Protein AF-A0A8J3KM63-F1 (afdb_monomer_lite)

Structure (mmCIF, N/CA/C/O backbone):
data_AF-A0A8J3KM63-F1
#
_entry.id   AF-A0A8J3KM63-F1
#
loop_
_atom_site.group_PDB
_atom_site.id
_atom_site.type_symbol
_atom_site.label_atom_id
_atom_site.label_alt_id
_atom_site.label_comp_id
_atom_site.label_asym_id
_atom_site.label_entity_id
_atom_site.label_seq_id
_atom_site.pdbx_PDB_ins_code
_atom_site.Cartn_x
_atom_site.Cartn_y
_atom_site.Cartn_z
_atom_site.occupancy
_atom_site.B_iso_or_equiv
_atom_site.auth_seq_id
_atom_site.auth_comp_id
_atom_site.auth_asym_id
_atom_site.auth_atom_id
_atom_site.pdbx_PDB_model_num
ATOM 1 N N . MET A 1 1 ? -14.742 4.603 1.056 1.00 82.06 1 MET A N 1
ATOM 2 C CA . MET A 1 1 ? -14.690 3.900 -0.244 1.00 82.06 1 MET A CA 1
ATOM 3 C C . MET A 1 1 ? -13.230 3.646 -0.559 1.00 82.06 1 MET A C 1
ATOM 5 O O . MET A 1 1 ? -12.549 4.561 -1.023 1.00 82.06 1 MET A O 1
ATOM 9 N N . LEU A 1 2 ? -12.773 2.421 -0.291 1.00 80.88 2 LEU A N 1
ATOM 10 C CA . LEU A 1 2 ? -11.386 1.989 -0.449 1.00 80.88 2 LEU A CA 1
ATOM 11 C C . LEU A 1 2 ? -10.826 2.316 -1.838 1.00 80.88 2 LEU A C 1
ATOM 13 O O . LEU A 1 2 ? -9.777 2.939 -1.942 1.00 80.88 2 LEU A O 1
ATOM 17 N N . THR A 1 3 ? -11.566 2.017 -2.909 1.00 83.94 3 THR A N 1
ATOM 18 C CA . THR A 1 3 ? -11.115 2.263 -4.289 1.00 83.94 3 THR A CA 1
ATOM 19 C C . THR A 1 3 ? -10.726 3.721 -4.546 1.00 83.94 3 THR A C 1
ATOM 21 O O . THR A 1 3 ? -9.714 3.974 -5.187 1.00 83.94 3 THR A O 1
ATOM 24 N N . TYR A 1 4 ? -11.482 4.698 -4.028 1.00 82.94 4 TYR A N 1
ATOM 25 C CA . TYR A 1 4 ? -11.124 6.114 -4.176 1.00 82.94 4 TYR A CA 1
ATOM 26 C C . TYR A 1 4 ? -9.834 6.449 -3.418 1.00 82.94 4 TYR A C 1
ATOM 28 O O . TYR A 1 4 ? -8.991 7.171 -3.945 1.00 82.94 4 TYR A O 1
ATOM 36 N N . LYS A 1 5 ? -9.660 5.907 -2.204 1.00 81.44 5 LYS A N 1
ATOM 37 C CA . LYS A 1 5 ? -8.446 6.103 -1.398 1.00 81.44 5 LYS A CA 1
ATOM 38 C C . LYS A 1 5 ? -7.221 5.498 -2.091 1.00 81.44 5 LYS A C 1
ATOM 40 O O . LYS A 1 5 ? -6.211 6.182 -2.203 1.00 81.44 5 LYS A O 1
ATOM 45 N N . LEU A 1 6 ? -7.349 4.292 -2.651 1.00 83.56 6 LEU A N 1
ATOM 46 C CA . LEU A 1 6 ? -6.290 3.633 -3.425 1.00 83.56 6 LEU A CA 1
ATOM 47 C C . LEU A 1 6 ? -5.937 4.403 -4.699 1.00 83.56 6 LEU A C 1
ATOM 49 O O . LEU A 1 6 ? -4.765 4.663 -4.949 1.00 83.56 6 LEU A O 1
ATOM 53 N N . VAL A 1 7 ? -6.934 4.828 -5.482 1.00 83.19 7 VAL A N 1
ATOM 54 C CA . VAL A 1 7 ? -6.703 5.634 -6.694 1.00 83.19 7 VAL A CA 1
ATOM 55 C C . VAL A 1 7 ? -6.051 6.970 -6.344 1.00 83.19 7 VAL A C 1
ATOM 57 O O . VAL A 1 7 ? -5.150 7.413 -7.050 1.00 83.19 7 VAL A O 1
ATOM 60 N N . ARG A 1 8 ? -6.466 7.605 -5.242 1.00 77.56 8 ARG A N 1
ATOM 61 C CA . ARG A 1 8 ? -5.857 8.847 -4.761 1.00 77.56 8 ARG A CA 1
ATOM 62 C C . ARG A 1 8 ? -4.406 8.622 -4.338 1.00 77.56 8 ARG A C 1
ATOM 64 O O . ARG A 1 8 ? -3.558 9.405 -4.749 1.00 77.56 8 ARG A O 1
ATOM 71 N N . ALA A 1 9 ? -4.116 7.585 -3.557 1.00 77.12 9 ALA A N 1
ATOM 72 C CA . ALA A 1 9 ? -2.754 7.248 -3.146 1.00 77.12 9 ALA A CA 1
ATOM 73 C C . ALA A 1 9 ? -1.860 6.965 -4.363 1.00 77.12 9 ALA A C 1
ATOM 75 O O . ALA A 1 9 ? -0.806 7.575 -4.514 1.00 77.12 9 ALA A O 1
ATOM 76 N N . PHE A 1 10 ? -2.345 6.147 -5.300 1.00 79.88 10 PHE A N 1
ATOM 77 C CA . PHE A 1 10 ? -1.637 5.825 -6.537 1.00 79.88 10 PHE A CA 1
ATOM 78 C C . PHE A 1 10 ? -1.382 7.055 -7.420 1.00 79.88 10 PHE A C 1
ATOM 80 O O . PHE A 1 10 ? -0.279 7.235 -7.925 1.00 79.88 10 PHE A O 1
ATOM 87 N N . ALA A 1 11 ? -2.372 7.938 -7.581 1.00 77.81 11 ALA A N 1
ATOM 88 C CA . ALA A 1 11 ? -2.204 9.168 -8.352 1.00 77.81 11 ALA A CA 1
ATOM 89 C C . ALA A 1 11 ? -1.186 10.125 -7.712 1.00 77.81 11 ALA A C 1
ATOM 91 O O . ALA A 1 11 ? -0.404 10.731 -8.437 1.00 77.81 11 ALA A O 1
ATOM 92 N N . ASN A 1 12 ? -1.167 10.247 -6.377 1.00 74.62 12 ASN A N 1
ATOM 93 C CA . ASN A 1 12 ? -0.155 11.053 -5.680 1.00 74.62 12 ASN A CA 1
ATOM 94 C C . ASN A 1 12 ? 1.241 10.451 -5.862 1.00 74.62 12 ASN A C 1
ATOM 96 O O . ASN A 1 12 ? 2.158 11.184 -6.205 1.00 74.62 12 ASN A O 1
ATOM 100 N N . LEU A 1 13 ? 1.380 9.126 -5.738 1.00 75.12 13 LEU A N 1
ATOM 101 C CA . LEU A 1 13 ? 2.636 8.416 -5.993 1.00 75.12 13 LEU A CA 1
ATOM 102 C C . LEU A 1 13 ? 3.168 8.688 -7.410 1.00 75.12 13 LEU A C 1
ATOM 104 O O . LEU A 1 13 ? 4.321 9.078 -7.568 1.00 75.12 13 LEU A O 1
ATOM 108 N N . LEU A 1 14 ? 2.325 8.548 -8.437 1.00 76.88 14 LEU A N 1
ATOM 109 C CA . LEU A 1 14 ? 2.724 8.811 -9.823 1.00 76.88 14 LEU A CA 1
ATOM 110 C C . LEU A 1 14 ? 3.112 10.273 -10.068 1.00 76.88 14 LEU A C 1
ATOM 112 O O . LEU A 1 14 ? 4.103 10.522 -10.747 1.00 76.88 14 LEU A O 1
ATOM 116 N N . VAL A 1 15 ? 2.354 11.229 -9.521 1.00 78.00 15 VAL A N 1
ATOM 117 C CA . VAL A 1 15 ? 2.660 12.663 -9.655 1.00 78.00 15 VAL A CA 1
ATOM 118 C C . VAL A 1 15 ? 3.965 13.012 -8.942 1.00 78.00 15 VAL A C 1
ATOM 120 O O . VAL A 1 15 ? 4.769 13.756 -9.487 1.00 78.00 15 VAL A O 1
ATOM 123 N N . SER A 1 16 ? 4.211 12.460 -7.755 1.00 70.56 16 SER A N 1
ATOM 124 C CA . SER A 1 16 ? 5.457 12.696 -7.023 1.00 70.56 16 SER A CA 1
ATOM 125 C C . SER A 1 16 ? 6.677 12.115 -7.745 1.00 70.56 16 SER A C 1
ATOM 127 O O . SER A 1 16 ? 7.733 12.738 -7.723 1.00 70.56 16 SER A O 1
ATOM 129 N N . ILE A 1 17 ? 6.533 10.970 -8.427 1.00 72.31 17 ILE A N 1
ATOM 130 C CA . ILE A 1 17 ? 7.583 10.420 -9.301 1.00 72.31 17 ILE A CA 1
ATOM 131 C C . ILE A 1 17 ? 7.817 11.336 -10.513 1.00 72.31 17 ILE A C 1
ATOM 133 O O . ILE A 1 17 ? 8.961 11.668 -10.801 1.00 72.31 17 ILE A O 1
ATOM 137 N N . ASP A 1 18 ? 6.754 11.769 -11.197 1.00 71.50 18 ASP A N 1
ATOM 138 C CA . ASP A 1 18 ? 6.829 12.646 -12.382 1.00 71.50 18 ASP A CA 1
ATOM 139 C C . ASP A 1 18 ? 7.464 14.013 -12.076 1.00 71.50 18 ASP A C 1
ATOM 141 O O . ASP A 1 18 ? 8.179 14.575 -12.899 1.00 71.50 18 ASP A O 1
ATOM 145 N N . LEU A 1 19 ? 7.227 14.540 -10.872 1.00 72.00 19 LEU A N 1
ATOM 146 C CA . LEU A 1 19 ? 7.786 15.812 -10.412 1.00 72.00 19 LEU A CA 1
ATOM 147 C C . LEU A 1 19 ? 9.171 15.679 -9.757 1.00 72.00 19 LEU A C 1
ATOM 149 O O . LEU A 1 19 ? 9.770 16.704 -9.424 1.00 72.00 19 LEU A O 1
ATOM 153 N N . SER A 1 20 ? 9.672 14.458 -9.539 1.00 68.56 20 SER A N 1
ATOM 154 C CA . SER A 1 20 ? 11.029 14.246 -9.027 1.00 68.56 20 SER A CA 1
ATOM 155 C C . SER A 1 20 ? 12.044 14.427 -10.162 1.00 68.56 20 SER A C 1
ATOM 157 O O . SER A 1 20 ? 11.936 13.772 -11.195 1.00 68.56 20 SER A O 1
ATOM 159 N N . ASP A 1 21 ? 13.000 15.350 -9.995 1.00 60.88 21 ASP A N 1
ATOM 160 C CA . ASP A 1 21 ? 14.045 15.612 -10.996 1.00 60.88 21 ASP A CA 1
ATOM 161 C C . ASP A 1 21 ? 14.860 14.328 -11.252 1.00 60.88 21 ASP A C 1
ATOM 163 O O . ASP A 1 21 ? 15.378 13.699 -10.324 1.00 60.88 21 ASP A O 1
ATOM 167 N N . GLU A 1 22 ? 14.923 13.930 -12.523 1.00 66.00 22 GLU A N 1
ATOM 168 C CA . GLU A 1 22 ? 15.493 12.674 -13.013 1.00 66.00 22 GLU A CA 1
ATOM 169 C C . GLU A 1 22 ? 16.967 12.503 -12.593 1.00 66.00 22 GLU A C 1
ATOM 171 O O . GLU A 1 22 ? 17.816 13.281 -13.013 1.00 66.00 22 GLU A O 1
ATOM 176 N N . ASP A 1 23 ? 17.267 11.470 -11.790 1.00 53.19 23 ASP A N 1
ATOM 177 C CA . ASP A 1 23 ? 18.450 10.590 -11.973 1.00 53.19 23 ASP A CA 1
ATOM 178 C C . ASP A 1 23 ? 18.546 9.432 -10.961 1.00 53.19 23 ASP A C 1
ATOM 180 O O . ASP A 1 23 ? 19.294 8.472 -11.137 1.00 53.19 23 ASP A O 1
ATOM 184 N N . ALA A 1 24 ? 17.730 9.449 -9.923 1.00 51.16 24 ALA A N 1
ATOM 185 C CA . ALA A 1 24 ? 17.335 8.289 -9.138 1.00 51.16 24 ALA A CA 1
ATOM 186 C C . ALA A 1 24 ? 16.148 8.779 -8.329 1.00 51.16 24 ALA A C 1
ATOM 188 O O . ALA A 1 24 ? 16.221 9.899 -7.845 1.00 51.16 24 ALA A O 1
ATOM 189 N N . ILE A 1 25 ? 15.100 7.985 -8.120 1.00 55.69 25 ILE A N 1
ATOM 190 C CA . ILE A 1 25 ? 14.314 8.189 -6.900 1.00 55.69 25 ILE A CA 1
ATOM 191 C C . ILE A 1 25 ? 15.320 7.871 -5.788 1.00 55.69 25 ILE A C 1
ATOM 193 O O . ILE A 1 25 ? 15.671 6.694 -5.644 1.00 55.69 25 ILE A O 1
ATOM 197 N N . PRO A 1 26 ? 15.901 8.857 -5.073 1.00 53.81 26 PRO A N 1
ATOM 198 C CA . PRO A 1 26 ? 16.806 8.539 -3.982 1.00 53.81 26 PRO A CA 1
ATOM 199 C C . PRO A 1 26 ? 16.015 7.667 -3.007 1.00 53.81 26 PRO A C 1
ATOM 201 O O . PRO A 1 26 ? 14.816 7.885 -2.831 1.00 53.81 26 PRO A O 1
ATOM 204 N N . SER A 1 27 ? 16.640 6.673 -2.377 1.00 54.97 27 SER A N 1
ATOM 205 C CA . SER A 1 27 ? 15.939 5.786 -1.433 1.00 54.97 27 SER A CA 1
ATOM 206 C C . SER A 1 27 ? 15.157 6.565 -0.365 1.00 54.97 27 SER A C 1
ATOM 208 O O . SER A 1 27 ? 14.124 6.102 0.099 1.00 54.97 27 SER A O 1
ATOM 210 N N . GLU A 1 28 ? 15.616 7.772 -0.025 1.00 50.75 28 GLU A N 1
ATOM 211 C CA . GLU A 1 28 ? 14.918 8.713 0.854 1.00 50.75 28 GLU A CA 1
ATOM 212 C C . GLU A 1 28 ? 13.578 9.204 0.281 1.00 50.75 28 GLU A C 1
ATOM 214 O O . GLU A 1 28 ? 12.593 9.213 1.008 1.00 50.75 28 GLU A O 1
ATOM 219 N N . VAL A 1 29 ? 13.491 9.502 -1.019 1.00 53.38 29 VAL A N 1
ATOM 220 C CA . VAL A 1 29 ? 12.234 9.879 -1.696 1.00 53.38 29 VAL A CA 1
ATOM 221 C C . VAL A 1 29 ? 11.295 8.678 -1.807 1.00 53.38 29 VAL A C 1
ATOM 223 O O . VAL A 1 29 ? 10.090 8.835 -1.662 1.00 53.38 29 VAL A O 1
ATOM 226 N N . GLY A 1 30 ? 11.822 7.462 -1.987 1.00 59.53 30 GLY A N 1
ATOM 227 C CA . GLY A 1 30 ? 11.015 6.236 -1.935 1.00 59.53 30 GLY A CA 1
ATOM 228 C C . GLY A 1 30 ? 10.345 6.038 -0.570 1.00 59.53 30 GLY A C 1
ATOM 229 O O . GLY A 1 30 ? 9.141 5.797 -0.502 1.00 59.53 30 GLY A O 1
ATOM 230 N N . SER A 1 31 ? 11.105 6.211 0.513 1.00 59.97 31 SER A N 1
ATOM 231 C CA . SER A 1 31 ? 10.593 6.139 1.886 1.00 59.97 31 SER A CA 1
ATOM 232 C C . SER A 1 31 ? 9.626 7.278 2.224 1.00 59.97 31 SER A C 1
ATOM 234 O O . SER A 1 31 ? 8.635 7.050 2.914 1.00 59.97 31 SER A O 1
ATOM 236 N N . GLU A 1 32 ? 9.874 8.493 1.728 1.00 57.25 32 GLU A N 1
ATOM 237 C CA . GLU A 1 32 ? 9.016 9.663 1.955 1.00 57.25 32 GLU A CA 1
ATOM 238 C C 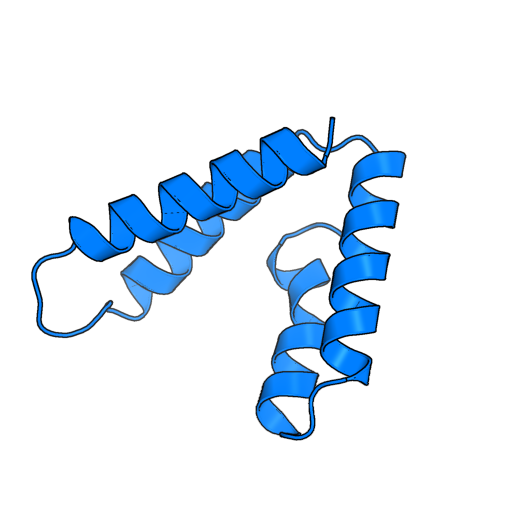. GLU A 1 32 ? 7.691 9.551 1.178 1.00 57.25 32 GLU A C 1
ATOM 240 O O . GLU A 1 32 ? 6.625 9.771 1.751 1.00 57.25 32 GLU A O 1
ATOM 245 N N . LEU A 1 33 ? 7.716 9.064 -0.071 1.00 58.31 33 LEU A N 1
ATOM 246 C CA . LEU A 1 33 ? 6.498 8.744 -0.830 1.00 58.31 33 LEU A CA 1
ATOM 247 C C . LEU A 1 33 ? 5.687 7.610 -0.198 1.00 58.31 33 LEU A C 1
ATOM 249 O O . LEU A 1 33 ? 4.452 7.644 -0.225 1.00 58.31 33 LEU A O 1
ATOM 253 N N . LEU A 1 34 ? 6.361 6.588 0.338 1.00 62.59 34 LEU A N 1
ATOM 254 C CA . LEU A 1 34 ? 5.700 5.525 1.091 1.00 62.59 34 LEU A CA 1
ATOM 255 C C . LEU A 1 34 ? 5.100 6.072 2.387 1.00 62.59 34 LEU A C 1
ATOM 257 O O . LEU A 1 34 ? 3.985 5.686 2.719 1.00 62.59 34 LEU A O 1
ATOM 261 N N . GLY A 1 35 ? 5.764 7.018 3.057 1.00 62.97 35 GLY A N 1
ATOM 262 C CA . GLY A 1 35 ? 5.235 7.736 4.218 1.00 62.97 35 GLY A CA 1
ATOM 263 C C . GLY A 1 35 ? 3.985 8.561 3.897 1.00 62.97 35 GLY A C 1
ATOM 264 O O . GLY A 1 35 ? 2.977 8.443 4.593 1.00 62.97 35 GLY A O 1
ATOM 265 N N . ASP A 1 36 ? 3.999 9.326 2.804 1.00 63.72 36 ASP A N 1
ATOM 266 C CA . ASP A 1 36 ? 2.842 10.107 2.343 1.00 63.72 36 ASP A CA 1
ATOM 267 C C . ASP A 1 36 ? 1.671 9.205 1.924 1.00 63.72 36 ASP A C 1
ATOM 269 O O . ASP A 1 36 ? 0.500 9.490 2.199 1.00 63.72 36 ASP A O 1
ATOM 273 N N . THR A 1 37 ? 1.980 8.067 1.298 1.00 65.50 37 THR A N 1
ATOM 274 C CA . THR A 1 37 ? 0.988 7.049 0.933 1.00 65.50 37 THR A CA 1
ATOM 275 C C . THR A 1 37 ? 0.437 6.340 2.173 1.00 65.50 37 THR A C 1
ATOM 277 O O . THR A 1 37 ? -0.777 6.181 2.287 1.00 65.50 37 THR A O 1
ATOM 280 N N . ALA A 1 38 ? 1.283 5.982 3.140 1.00 64.50 38 ALA A N 1
ATOM 281 C CA . ALA A 1 38 ? 0.878 5.396 4.416 1.00 64.50 38 ALA A CA 1
ATOM 282 C C . 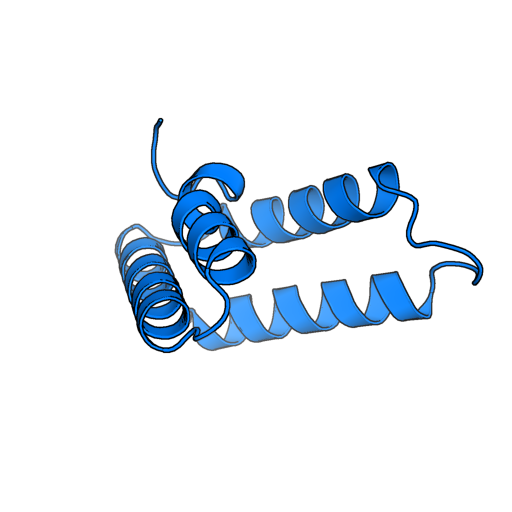ALA A 1 38 ? -0.004 6.366 5.217 1.00 64.50 38 ALA A C 1
ATOM 284 O O . ALA A 1 38 ? -1.034 5.961 5.750 1.00 64.50 38 ALA A O 1
ATOM 285 N N . GLY A 1 39 ? 0.304 7.667 5.201 1.00 66.75 39 GLY A N 1
ATOM 286 C CA . GLY A 1 39 ? -0.547 8.708 5.783 1.00 66.75 39 GLY A CA 1
ATOM 287 C C . GLY A 1 39 ? -1.942 8.775 5.147 1.00 66.75 39 GLY A C 1
ATOM 288 O O . GLY A 1 39 ? -2.933 8.980 5.845 1.00 66.75 39 GLY A O 1
ATOM 289 N N . LEU A 1 40 ? -2.053 8.534 3.836 1.00 64.81 40 LEU A N 1
ATOM 290 C CA . LEU A 1 40 ? -3.341 8.449 3.133 1.00 64.81 40 LEU A CA 1
ATOM 291 C C . LEU A 1 40 ? -4.121 7.159 3.439 1.00 64.81 40 LEU A C 1
ATOM 293 O O . LEU A 1 40 ? -5.349 7.143 3.303 1.00 64.81 40 LEU A O 1
ATOM 297 N N . LEU A 1 41 ? -3.422 6.096 3.840 1.00 67.88 41 LEU A N 1
ATOM 298 C CA . LEU A 1 41 ? -4.000 4.814 4.249 1.00 67.88 41 LEU A CA 1
ATOM 299 C C . LEU A 1 41 ? -4.277 4.745 5.765 1.00 67.88 41 LEU A C 1
ATOM 301 O O . LEU A 1 41 ? -5.085 3.928 6.194 1.00 67.88 41 LEU A O 1
ATOM 305 N N . GLY A 1 42 ? -3.720 5.654 6.570 1.00 66.50 42 GLY A N 1
ATOM 306 C CA . GLY A 1 42 ? -3.989 5.755 8.011 1.00 66.50 42 GLY A CA 1
ATOM 307 C C . GLY A 1 42 ? -5.445 6.096 8.370 1.00 66.50 42 GLY A C 1
ATOM 308 O O . GLY A 1 42 ? -5.883 5.834 9.485 1.00 66.50 42 GLY A O 1
ATOM 309 N N . ASP A 1 43 ? -6.221 6.618 7.413 1.00 75.38 43 ASP A N 1
ATOM 310 C CA . ASP A 1 43 ? -7.659 6.901 7.553 1.00 75.38 43 ASP A CA 1
ATOM 311 C C . ASP A 1 43 ? -8.558 5.719 7.125 1.00 75.38 43 ASP A C 1
ATOM 313 O O . ASP A 1 43 ? -9.774 5.883 6.938 1.00 75.38 43 ASP A O 1
ATOM 317 N N . LEU A 1 44 ? -7.999 4.536 6.852 1.00 83.69 44 LEU A N 1
ATOM 318 C CA . LEU A 1 44 ? -8.797 3.350 6.536 1.00 83.69 44 LEU A CA 1
ATOM 319 C C . LEU A 1 44 ? -9.592 2.886 7.760 1.00 83.69 44 LEU A C 1
ATOM 321 O O . LEU A 1 44 ? -9.115 2.891 8.893 1.00 83.69 44 LEU A O 1
ATOM 325 N N . THR A 1 45 ? -10.842 2.480 7.533 1.00 88.50 45 THR A N 1
ATOM 326 C CA . THR A 1 45 ? -11.581 1.745 8.564 1.00 88.50 45 THR A CA 1
ATOM 327 C C . THR A 1 45 ? -10.977 0.351 8.726 1.00 88.50 45 THR A C 1
ATOM 329 O O . THR A 1 45 ? -10.334 -0.151 7.811 1.00 88.50 45 THR A O 1
ATOM 332 N N . ALA A 1 46 ? -11.242 -0.330 9.843 1.00 88.56 46 ALA A N 1
ATOM 333 C CA . ALA A 1 46 ? -10.779 -1.709 10.035 1.00 88.56 46 ALA A CA 1
ATOM 334 C C . ALA A 1 46 ? -11.221 -2.659 8.898 1.00 88.56 46 ALA A C 1
ATOM 336 O O . ALA A 1 46 ? -10.479 -3.558 8.518 1.00 88.56 46 ALA A O 1
ATOM 337 N N . GLU A 1 47 ? -12.411 -2.435 8.332 1.00 90.62 47 GLU A N 1
ATOM 338 C CA . GLU A 1 47 ? -12.916 -3.186 7.178 1.00 90.62 47 GLU A CA 1
ATOM 339 C C . GLU A 1 47 ? -12.138 -2.855 5.896 1.00 90.62 47 GLU A C 1
ATOM 341 O O . GLU A 1 47 ? -11.724 -3.766 5.185 1.00 90.62 47 GLU A O 1
ATOM 346 N N . GLU A 1 48 ? -11.875 -1.572 5.627 1.00 89.50 48 GLU A N 1
ATOM 347 C CA . GLU A 1 48 ? -11.094 -1.153 4.456 1.00 89.50 48 GLU A CA 1
ATOM 348 C C . GLU A 1 48 ? -9.617 -1.594 4.564 1.00 89.50 48 GLU A C 1
ATOM 350 O O . GLU A 1 48 ? -9.014 -1.949 3.552 1.00 89.50 48 GLU A O 1
ATOM 355 N N . SER A 1 49 ? -9.041 -1.629 5.771 1.00 88.75 49 SER A N 1
ATOM 356 C CA . SER A 1 49 ? -7.698 -2.174 6.019 1.00 88.75 49 SER A CA 1
ATOM 357 C C . SER A 1 49 ? -7.648 -3.680 5.775 1.00 88.75 49 SER A C 1
ATOM 359 O O . SER A 1 49 ? -6.747 -4.152 5.088 1.00 88.75 49 SER A O 1
ATOM 361 N N . ALA A 1 50 ? -8.631 -4.436 6.274 1.00 91.25 50 ALA A N 1
ATOM 362 C CA . ALA A 1 50 ? -8.713 -5.876 6.032 1.00 91.25 50 ALA A CA 1
ATOM 363 C C . ALA A 1 50 ? -8.879 -6.198 4.536 1.00 91.25 50 ALA A C 1
ATOM 365 O O . ALA A 1 50 ? -8.250 -7.125 4.026 1.00 91.25 50 ALA A O 1
ATOM 366 N N . GLU A 1 51 ? -9.687 -5.411 3.821 1.00 92.75 51 GLU A N 1
ATOM 367 C CA . GLU A 1 51 ? -9.843 -5.534 2.370 1.00 92.75 51 GLU A CA 1
ATOM 368 C C . GLU A 1 51 ? -8.524 -5.239 1.634 1.00 92.75 51 GLU A C 1
ATOM 370 O O . GLU A 1 51 ? -8.143 -5.991 0.737 1.00 92.75 51 GLU A O 1
ATOM 375 N N . LEU A 1 52 ? -7.783 -4.200 2.036 1.00 89.50 52 LEU A N 1
ATOM 376 C CA . LEU A 1 52 ? -6.480 -3.881 1.449 1.00 89.50 52 LEU A CA 1
ATOM 377 C C . LEU A 1 52 ? -5.436 -4.980 1.696 1.00 89.50 52 LEU A C 1
ATOM 379 O O . LEU A 1 52 ? -4.748 -5.376 0.756 1.00 89.50 52 LEU A O 1
ATOM 383 N N . ILE A 1 53 ? -5.350 -5.511 2.917 1.00 91.81 53 ILE A N 1
ATOM 384 C CA . ILE A 1 53 ? -4.443 -6.621 3.255 1.00 91.81 53 ILE A CA 1
ATOM 385 C C . ILE A 1 53 ? -4.739 -7.831 2.363 1.00 91.81 53 ILE A C 1
ATOM 387 O O . ILE A 1 53 ? -3.837 -8.350 1.708 1.00 91.81 53 ILE A O 1
ATOM 391 N N . ALA A 1 54 ? -6.012 -8.218 2.242 1.00 93.88 54 ALA A N 1
ATOM 392 C CA . ALA A 1 54 ? -6.410 -9.344 1.401 1.00 93.88 54 ALA A CA 1
ATOM 393 C C . ALA A 1 54 ? -6.066 -9.128 -0.086 1.00 93.88 54 ALA A C 1
ATOM 395 O O . ALA A 1 54 ? -5.769 -10.083 -0.807 1.00 93.88 54 ALA A O 1
ATOM 396 N N . LEU A 1 55 ? -6.117 -7.888 -0.584 1.00 93.31 55 LEU A N 1
ATOM 397 C CA . LEU A 1 55 ? -5.687 -7.565 -1.948 1.00 93.31 55 LEU A CA 1
ATOM 398 C C . LEU A 1 55 ? -4.168 -7.702 -2.110 1.00 93.31 55 LEU A C 1
ATOM 400 O O . LEU A 1 55 ? -3.722 -8.270 -3.107 1.00 93.31 55 LEU A O 1
ATOM 404 N N . ILE A 1 56 ? -3.382 -7.231 -1.139 1.00 91.62 56 ILE A N 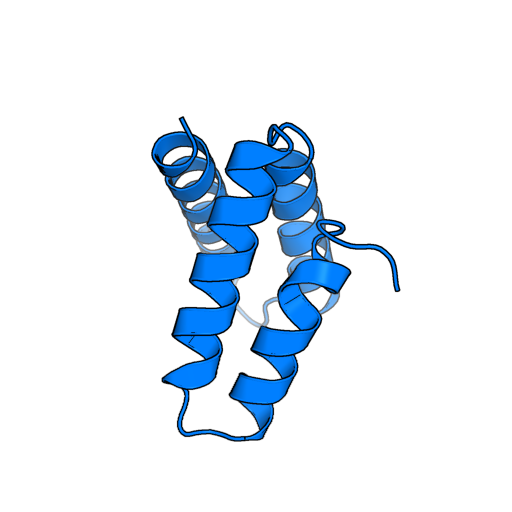1
ATOM 405 C CA . I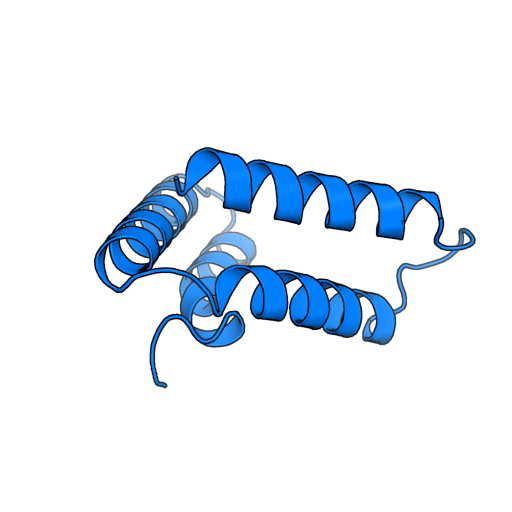LE A 1 56 ? -1.915 -7.351 -1.149 1.00 91.62 56 ILE A CA 1
ATOM 406 C C . ILE A 1 56 ? -1.498 -8.828 -1.141 1.00 91.62 56 ILE A C 1
ATOM 408 O O . ILE A 1 56 ? -0.698 -9.241 -1.981 1.00 91.62 56 ILE A O 1
ATOM 412 N N . GLU A 1 57 ? -2.098 -9.645 -0.273 1.00 92.56 57 GLU A N 1
ATOM 413 C CA . GLU A 1 57 ? -1.836 -11.089 -0.198 1.00 92.56 57 GLU A CA 1
ATOM 414 C C . GLU A 1 57 ? -2.147 -11.809 -1.518 1.00 92.56 57 GLU A C 1
ATOM 416 O O . GLU A 1 57 ? -1.384 -12.669 -1.963 1.00 92.56 57 GLU A O 1
ATOM 421 N N . GLN A 1 58 ? -3.246 -11.441 -2.187 1.00 94.56 58 GLN A N 1
ATOM 422 C CA . GLN A 1 58 ? -3.590 -11.991 -3.502 1.00 94.56 58 GLN A CA 1
ATOM 423 C C . GLN A 1 58 ? -2.548 -11.634 -4.565 1.00 94.56 58 GLN A C 1
ATOM 425 O O . GLN A 1 58 ? -2.203 -12.481 -5.390 1.00 94.56 58 GLN A O 1
ATOM 430 N N . VAL A 1 59 ? -2.028 -10.404 -4.550 1.00 93.06 59 VAL A N 1
ATOM 431 C CA . VAL A 1 59 ? -0.964 -9.985 -5.474 1.00 93.06 59 VAL A CA 1
ATOM 432 C C . VAL A 1 59 ? 0.333 -10.738 -5.177 1.00 93.06 59 VAL A C 1
ATOM 434 O O . VAL A 1 59 ? 0.943 -11.266 -6.106 1.00 93.06 59 VAL A O 1
ATOM 437 N N . ALA A 1 60 ? 0.714 -10.871 -3.904 1.00 92.44 60 ALA A N 1
ATOM 438 C CA . ALA A 1 60 ? 1.883 -11.648 -3.492 1.00 92.44 60 ALA A CA 1
ATOM 439 C C . ALA A 1 60 ? 1.777 -13.116 -3.941 1.00 92.44 60 ALA A C 1
ATOM 441 O O . ALA A 1 60 ? 2.722 -13.672 -4.498 1.00 92.44 60 ALA A O 1
ATOM 442 N N . ALA A 1 61 ? 0.608 -13.742 -3.779 1.00 92.88 61 ALA A N 1
ATOM 443 C CA . ALA A 1 61 ? 0.380 -15.128 -4.188 1.00 92.88 61 ALA A CA 1
ATOM 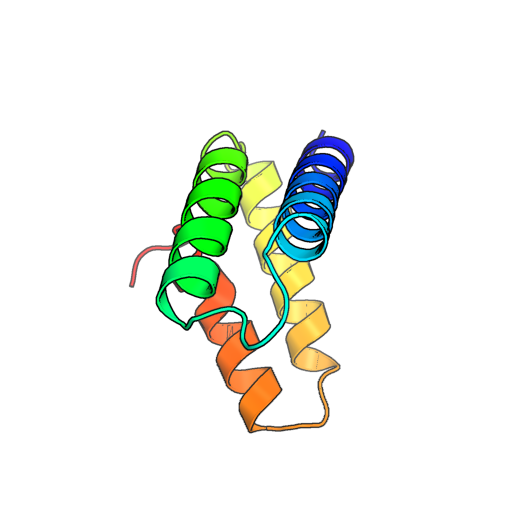444 C C . ALA A 1 61 ? 0.538 -15.359 -5.704 1.00 92.88 61 ALA A C 1
ATOM 446 O O . ALA A 1 61 ? 0.854 -16.473 -6.128 1.00 92.88 61 ALA A O 1
ATOM 447 N N . LEU A 1 62 ? 0.317 -14.324 -6.519 1.00 95.88 62 LEU A N 1
ATOM 448 C CA . LEU A 1 62 ? 0.478 -14.365 -7.974 1.00 95.88 62 LEU A CA 1
ATOM 449 C C . LEU A 1 62 ? 1.897 -13.992 -8.436 1.00 95.88 62 LEU A C 1
ATOM 451 O O . LEU A 1 62 ? 2.214 -14.181 -9.611 1.00 95.88 62 LEU A O 1
ATOM 455 N N . GLU A 1 63 ? 2.750 -13.482 -7.543 1.00 95.88 63 GLU A N 1
ATOM 456 C CA . GLU A 1 63 ? 4.105 -13.049 -7.877 1.00 95.88 63 GLU A CA 1
ATOM 457 C C . GLU A 1 63 ? 5.060 -14.243 -8.031 1.00 95.88 63 GLU A C 1
ATOM 459 O O . GLU A 1 63 ? 5.255 -15.081 -7.142 1.00 95.88 63 GLU A O 1
ATOM 464 N N . THR A 1 64 ? 5.687 -14.308 -9.200 1.00 93.81 64 THR A N 1
ATOM 465 C CA . THR A 1 64 ? 6.607 -15.381 -9.588 1.00 93.81 64 THR A CA 1
ATOM 466 C C . THR A 1 64 ? 8.017 -15.157 -9.063 1.00 93.81 64 THR A C 1
ATOM 468 O O . THR A 1 64 ? 8.704 -16.131 -8.752 1.00 93.81 64 THR A O 1
ATOM 471 N N . ASP A 1 65 ? 8.421 -13.897 -8.918 1.00 96.19 65 ASP A N 1
ATOM 472 C CA . ASP A 1 65 ? 9.719 -13.512 -8.386 1.00 96.19 65 ASP A CA 1
ATOM 473 C C . ASP A 1 65 ? 9.733 -13.652 -6.846 1.00 96.19 65 ASP A C 1
ATOM 475 O O . ASP A 1 65 ? 8.893 -13.055 -6.169 1.00 96.19 65 ASP A O 1
ATOM 479 N N . PRO A 1 66 ? 10.634 -14.463 -6.262 1.00 92.00 66 PRO A N 1
ATOM 480 C CA . PRO A 1 66 ? 10.655 -14.688 -4.818 1.00 92.00 66 PRO A CA 1
ATOM 481 C C . PRO A 1 66 ? 10.951 -13.432 -3.990 1.00 92.00 66 PRO A C 1
ATOM 483 O O . PRO A 1 66 ? 10.334 -13.256 -2.945 1.00 92.00 66 PRO A O 1
ATOM 486 N N . GLU A 1 67 ? 11.850 -12.566 -4.461 1.00 91.25 67 GLU A N 1
ATOM 487 C CA . GLU A 1 67 ? 12.265 -11.349 -3.752 1.00 91.25 67 GLU A CA 1
ATOM 488 C C . GLU A 1 67 ? 11.117 -10.335 -3.738 1.00 91.25 67 GLU A C 1
ATOM 490 O O . GLU A 1 67 ? 10.771 -9.767 -2.703 1.00 91.25 67 GLU A O 1
ATOM 495 N N . ARG A 1 68 ? 10.429 -10.183 -4.875 1.00 89.50 68 ARG A N 1
ATOM 496 C CA . ARG A 1 68 ? 9.238 -9.325 -4.963 1.00 89.50 68 ARG A CA 1
ATOM 497 C C . ARG A 1 68 ? 8.079 -9.856 -4.126 1.00 89.50 68 ARG A C 1
ATOM 499 O O . ARG A 1 68 ? 7.321 -9.067 -3.568 1.00 89.50 68 ARG A O 1
ATOM 506 N N . ARG A 1 69 ? 7.918 -11.178 -4.040 1.00 93.62 69 ARG A N 1
ATOM 507 C CA . ARG A 1 69 ? 6.876 -11.806 -3.219 1.00 93.62 69 ARG A CA 1
ATOM 508 C C . ARG A 1 69 ? 7.088 -11.546 -1.731 1.00 93.62 69 ARG A C 1
ATOM 510 O O . ARG A 1 69 ? 6.115 -11.265 -1.041 1.00 93.62 69 ARG A O 1
ATOM 517 N N . GLU A 1 70 ? 8.329 -11.649 -1.262 1.00 90.75 70 GLU A N 1
ATOM 518 C CA . GLU A 1 70 ? 8.706 -11.346 0.122 1.00 90.75 70 GLU A CA 1
ATOM 519 C C . GLU A 1 70 ? 8.440 -9.870 0.438 1.00 90.75 70 GLU A C 1
ATOM 521 O O . GLU A 1 70 ? 7.683 -9.573 1.359 1.00 90.75 70 GLU A O 1
ATOM 526 N N . ALA A 1 71 ? 8.889 -8.958 -0.430 1.00 88.06 71 ALA A N 1
ATOM 527 C CA . ALA A 1 71 ? 8.605 -7.529 -0.283 1.00 88.06 71 ALA A CA 1
ATOM 528 C C . ALA A 1 71 ? 7.095 -7.205 -0.260 1.00 88.06 71 ALA A C 1
ATOM 530 O O . ALA A 1 71 ? 6.650 -6.327 0.476 1.00 88.06 71 ALA A O 1
ATOM 531 N N . LEU A 1 72 ? 6.277 -7.911 -1.054 1.00 89.81 72 LEU A N 1
ATOM 532 C CA . LEU A 1 72 ? 4.817 -7.761 -1.025 1.00 89.81 72 LEU A CA 1
ATOM 533 C C . LEU A 1 72 ? 4.193 -8.292 0.275 1.00 89.81 72 LEU A C 1
ATOM 535 O O . LEU A 1 72 ? 3.174 -7.758 0.706 1.00 89.81 72 LEU A O 1
ATOM 539 N N . ALA A 1 73 ? 4.776 -9.322 0.891 1.00 89.69 73 ALA A N 1
ATOM 540 C CA . ALA A 1 73 ? 4.291 -9.890 2.148 1.00 89.69 73 ALA A CA 1
ATOM 541 C C . ALA A 1 73 ? 4.592 -8.989 3.358 1.00 89.69 73 ALA A C 1
ATOM 543 O O . ALA A 1 73 ? 3.790 -8.940 4.285 1.00 89.69 73 ALA A O 1
ATOM 544 N N . GLU A 1 74 ? 5.699 -8.245 3.321 1.00 89.25 74 GLU A N 1
ATOM 545 C CA . GLU A 1 74 ? 6.096 -7.261 4.345 1.00 89.25 74 GLU A CA 1
ATOM 546 C C . GLU A 1 74 ? 5.392 -5.900 4.172 1.00 89.25 74 GLU A C 1
ATOM 548 O O . GLU A 1 74 ? 5.402 -5.038 5.055 1.00 89.25 74 GLU A O 1
ATOM 553 N N . LEU A 1 75 ? 4.752 -5.686 3.019 1.00 86.25 75 LEU A N 1
ATOM 554 C CA . LEU A 1 75 ? 4.115 -4.420 2.667 1.00 86.25 75 LEU A CA 1
ATOM 555 C C . LEU A 1 75 ? 3.015 -3.979 3.654 1.00 86.25 75 LEU A C 1
ATOM 557 O O . LEU A 1 75 ? 2.981 -2.792 3.980 1.00 86.25 75 LEU A O 1
ATOM 561 N N . PRO A 1 76 ? 2.123 -4.861 4.157 1.00 87.94 76 PRO A N 1
ATOM 562 C CA . PRO A 1 76 ? 1.111 -4.465 5.132 1.00 87.94 76 PRO A CA 1
ATOM 563 C C . PRO A 1 76 ? 1.703 -3.899 6.426 1.00 87.94 76 PRO A C 1
ATOM 565 O O . PRO A 1 76 ? 1.186 -2.913 6.947 1.00 87.94 76 PRO A O 1
ATOM 568 N N . GLU A 1 77 ? 2.795 -4.485 6.915 1.00 85.12 77 GLU A N 1
ATOM 569 C CA . GLU A 1 77 ? 3.521 -4.014 8.098 1.00 85.12 77 GLU A CA 1
ATOM 570 C C . GLU A 1 77 ? 4.228 -2.684 7.808 1.00 85.12 77 GLU A C 1
ATOM 572 O O . GLU A 1 77 ? 4.053 -1.711 8.538 1.00 85.12 77 GLU A O 1
ATOM 577 N N . THR A 1 78 ? 4.920 -2.592 6.666 1.00 82.06 78 THR A N 1
ATOM 578 C CA . THR A 1 78 ? 5.584 -1.359 6.200 1.00 82.06 78 THR A CA 1
ATOM 579 C C . THR A 1 78 ? 4.604 -0.185 6.080 1.00 82.06 78 THR A C 1
ATOM 581 O O . THR A 1 78 ? 4.961 0.970 6.311 1.00 82.06 78 THR A O 1
ATOM 584 N N . MET A 1 79 ? 3.347 -0.469 5.729 1.00 77.44 79 MET A N 1
ATOM 585 C CA . MET A 1 79 ? 2.268 0.518 5.636 1.00 77.44 79 MET A CA 1
ATOM 586 C C . MET A 1 79 ? 1.555 0.787 6.972 1.00 77.44 79 MET A C 1
ATOM 588 O O . MET A 1 79 ? 0.646 1.617 7.009 1.00 77.44 79 MET A O 1
ATOM 592 N N . GLY A 1 80 ? 1.925 0.098 8.056 1.00 80.06 80 GLY A N 1
ATOM 593 C CA . GLY A 1 80 ? 1.290 0.221 9.370 1.00 80.06 80 GLY A CA 1
ATOM 594 C C . GLY A 1 80 ? -0.143 -0.322 9.424 1.00 80.06 80 GLY A C 1
ATOM 595 O O . GLY A 1 80 ? -0.936 0.121 10.254 1.00 80.06 80 GLY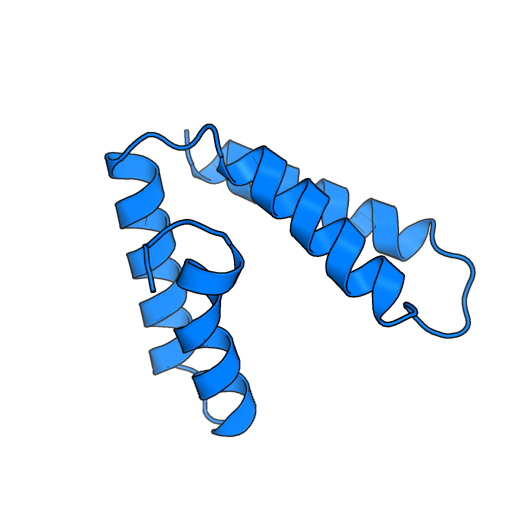 A O 1
ATOM 596 N N . LEU A 1 81 ? -0.506 -1.242 8.523 1.00 82.31 81 LEU A N 1
ATOM 597 C CA . LEU A 1 81 ? -1.833 -1.874 8.491 1.00 82.31 81 LEU A CA 1
ATOM 598 C C . LEU A 1 81 ? -1.968 -2.997 9.526 1.00 82.31 81 LEU A C 1
ATOM 600 O O . LEU A 1 81 ? -3.086 -3.336 9.918 1.00 82.31 81 LEU A O 1
ATOM 604 N N . ILE A 1 82 ? -0.840 -3.567 9.949 1.00 84.12 82 ILE A N 1
ATOM 605 C CA . ILE A 1 82 ? -0.722 -4.593 10.987 1.00 84.12 82 ILE A CA 1
ATOM 606 C C . ILE A 1 82 ? 0.462 -4.260 11.903 1.00 84.12 82 ILE A C 1
ATOM 608 O O . ILE A 1 82 ? 1.364 -3.527 11.502 1.00 84.12 82 ILE A O 1
ATOM 612 N N . GLU A 1 83 ? 0.425 -4.763 13.136 1.00 76.44 83 GLU A N 1
ATOM 613 C CA . GLU A 1 83 ? 1.572 -4.719 14.053 1.00 76.44 83 GLU A CA 1
ATOM 614 C C . GLU A 1 83 ? 2.585 -5.823 13.689 1.00 76.44 83 GLU A C 1
ATOM 616 O O . GLU A 1 83 ? 2.179 -6.854 13.143 1.00 76.44 83 GLU A O 1
ATOM 621 N N . GLU A 1 84 ? 3.867 -5.584 13.994 1.00 60.88 84 GLU A N 1
ATOM 622 C CA . GLU A 1 84 ? 5.000 -6.524 13.842 1.00 60.88 84 GLU A CA 1
ATOM 623 C C . GLU A 1 84 ? 4.871 -7.763 14.754 1.00 60.88 84 GLU A C 1
ATOM 625 O O . GLU A 1 84 ? 4.506 -7.605 15.948 1.00 60.88 84 GLU A O 1
#

Sequence (84 aa):
MLTYKLVRAFANLLVSIDLSDEDAIPSEVGSELLGDTAGLLGDLTAEESAELIALIEQVAALETDPERREALAELPETMGLIEE

Secondary structure (DSSP, 8-state):
-HHHHHHHHHHHHHHHHHTSPTT---HHHHHHHHHHHHHHHTT--HHHHHHHHHHHHHHHHH--SHHHHHHHHHHHHHTTSS--

pLDDT: mean 78.37, std 13.19, range [50.75, 96.19]

Foldseek 3Di:
DLVVLVVVLVVQLVVLVVPPDDDDCPVVVVLVSLVVSLVSVVPDDLVSLVVVLVVLLVVLVVDPDPVVSVVSNCSCVSSVSDPD

Organism: NCBI:txid310354

Radius of gyration: 13.49 Å; chains: 1; bounding box: 33×31×27 Å